Protein AF-A0A8U0HWR9-F1 (afdb_monomer_lite)

Foldseek 3Di:
DDPVVVVVQLVVQLVQLCVQLVVLVVCCVPPVVRSVVSNVSSVCSNPCVPCPVVVVVVVVVVD

Radius of gyration: 13.31 Å; chains: 1; bounding box: 30×23×36 Å

Organism: NCBI:txid2938695

pLDDT: mean 78.21, std 14.19, range [46.0, 93.25]

Structure (mmCIF, N/CA/C/O backbone):
data_AF-A0A8U0HWR9-F1
#
_entry.id   AF-A0A8U0HWR9-F1
#
loop_
_atom_site.group_PDB
_atom_site.id
_atom_site.type_symbol
_atom_site.label_atom_id
_atom_site.label_alt_id
_atom_site.label_comp_id
_atom_site.label_asym_id
_atom_site.label_entity_id
_atom_site.label_seq_id
_atom_site.pdbx_PDB_ins_code
_atom_site.Cartn_x
_atom_site.Cartn_y
_atom_site.Cartn_z
_atom_site.occupancy
_atom_site.B_iso_or_equiv
_atom_site.auth_seq_id
_atom_site.auth_comp_id
_atom_site.auth_asym_id
_atom_site.auth_atom_id
_atom_site.pdbx_PDB_model_num
ATOM 1 N N . MET A 1 1 ? -15.135 1.083 22.692 1.00 53.84 1 MET A N 1
ATOM 2 C CA . MET A 1 1 ? -13.922 0.428 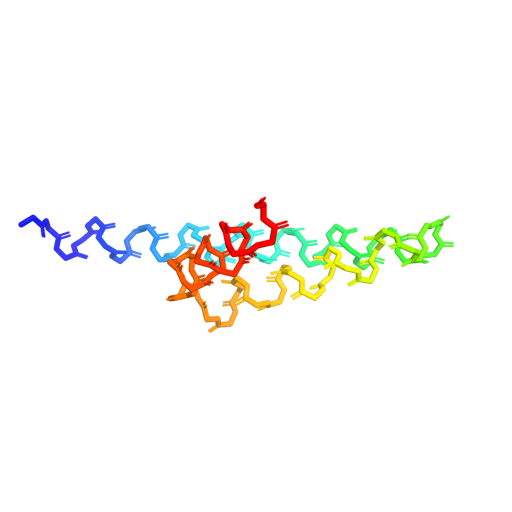22.154 1.00 53.84 1 MET A CA 1
ATOM 3 C C . MET A 1 1 ? -13.081 1.539 21.534 1.00 53.84 1 MET A C 1
ATOM 5 O O . MET A 1 1 ? -13.624 2.306 20.758 1.00 53.84 1 MET A O 1
ATOM 9 N N . ASN A 1 2 ? -11.870 1.753 22.051 1.00 57.88 2 ASN A N 1
ATOM 10 C CA . ASN A 1 2 ? -11.238 3.073 22.220 1.00 57.88 2 ASN A CA 1
ATOM 11 C C . ASN A 1 2 ? -10.892 3.811 20.916 1.00 57.88 2 ASN A C 1
ATOM 13 O O . ASN A 1 2 ? -10.143 3.282 20.104 1.00 57.88 2 ASN A O 1
ATOM 17 N N . GLU A 1 3 ? -11.286 5.080 20.788 1.00 73.50 3 GLU A N 1
ATOM 18 C CA . GLU A 1 3 ? -10.869 5.986 19.695 1.00 73.50 3 GLU A CA 1
ATOM 19 C C . GLU A 1 3 ? -9.341 6.034 19.517 1.00 73.50 3 GLU A C 1
ATOM 21 O O . GLU A 1 3 ? -8.829 6.147 18.410 1.00 73.50 3 GLU A O 1
ATOM 26 N N . ARG A 1 4 ? -8.586 5.844 20.606 1.00 77.69 4 ARG A N 1
ATOM 27 C CA . ARG A 1 4 ? -7.119 5.725 20.576 1.00 77.69 4 ARG A CA 1
ATOM 28 C C . ARG A 1 4 ? -6.623 4.502 19.801 1.00 77.69 4 ARG A C 1
ATOM 30 O O . ARG A 1 4 ? -5.595 4.588 19.139 1.00 77.69 4 ARG A O 1
ATOM 37 N N . LEU A 1 5 ? -7.335 3.377 19.887 1.00 75.62 5 LEU A N 1
ATOM 38 C CA . LEU A 1 5 ? -7.023 2.175 19.112 1.00 75.62 5 LEU A CA 1
ATOM 39 C C . LEU A 1 5 ? -7.357 2.390 17.636 1.00 75.62 5 LEU A C 1
ATOM 41 O O . LEU A 1 5 ? -6.539 2.036 16.798 1.00 75.62 5 LEU A O 1
ATOM 45 N N . ALA A 1 6 ? -8.495 3.018 17.323 1.00 75.62 6 ALA A N 1
ATOM 46 C CA . ALA A 1 6 ? -8.871 3.343 15.945 1.00 75.62 6 ALA A CA 1
ATOM 47 C C . ALA A 1 6 ? -7.853 4.291 15.285 1.00 75.62 6 ALA A C 1
ATOM 49 O O . ALA A 1 6 ? -7.332 3.982 14.216 1.00 75.62 6 ALA A O 1
ATOM 50 N N . ASN A 1 7 ? -7.474 5.369 15.976 1.00 79.81 7 ASN A N 1
ATOM 51 C CA . ASN A 1 7 ? -6.464 6.317 15.501 1.00 79.81 7 ASN A CA 1
ATOM 52 C C . ASN A 1 7 ? -5.080 5.664 15.353 1.00 79.81 7 ASN A C 1
ATOM 54 O O . ASN A 1 7 ? -4.356 5.951 14.403 1.00 79.81 7 ASN A O 1
ATOM 58 N N . GLY A 1 8 ? -4.700 4.772 16.275 1.00 80.50 8 GLY A N 1
ATOM 59 C CA . GLY A 1 8 ? -3.442 4.028 16.187 1.00 80.50 8 GLY A CA 1
ATOM 60 C C . GLY A 1 8 ? -3.409 3.063 14.999 1.00 80.50 8 GLY A C 1
ATOM 61 O O . GLY A 1 8 ? -2.401 2.989 14.298 1.00 80.50 8 GLY A O 1
ATOM 62 N N . LEU A 1 9 ? -4.521 2.370 14.739 1.00 81.44 9 LEU A N 1
ATOM 63 C CA . LEU A 1 9 ? -4.664 1.462 13.600 1.00 81.44 9 LEU A CA 1
ATOM 64 C C . LEU A 1 9 ? -4.627 2.221 12.267 1.00 81.44 9 LEU A C 1
ATOM 66 O O . LEU A 1 9 ? -3.979 1.779 11.322 1.00 81.44 9 LEU A O 1
ATOM 70 N N . GLU A 1 10 ? -5.282 3.382 12.211 1.00 81.56 10 GLU A N 1
ATOM 71 C CA . GLU A 1 10 ? -5.272 4.271 11.049 1.00 81.56 10 GLU A CA 1
ATOM 72 C C . GLU A 1 10 ? -3.848 4.744 10.729 1.00 81.56 10 GLU A C 1
ATOM 74 O O . GLU A 1 10 ? -3.401 4.680 9.584 1.00 81.56 10 GLU A O 1
ATOM 79 N N . LEU A 1 11 ? -3.105 5.171 11.751 1.00 84.38 11 LEU A N 1
ATOM 80 C CA . LEU A 1 11 ? -1.733 5.649 11.601 1.00 84.38 11 LEU A CA 1
ATOM 81 C C . LEU A 1 11 ? -0.791 4.515 11.171 1.00 84.38 11 LEU A C 1
ATOM 83 O O . LEU A 1 11 ? 0.038 4.704 10.281 1.00 84.38 11 LEU A O 1
ATOM 87 N N . PHE A 1 12 ? -0.967 3.318 11.734 1.00 84.56 12 PHE A N 1
ATOM 88 C CA . PHE A 1 12 ? -0.247 2.120 11.309 1.00 84.56 12 PHE A CA 1
ATOM 89 C C . PHE A 1 12 ? -0.525 1.775 9.838 1.00 84.56 12 PHE A C 1
ATOM 91 O O . PHE A 1 12 ? 0.416 1.578 9.071 1.00 84.56 12 PHE A O 1
ATOM 98 N N . ALA A 1 13 ? -1.792 1.775 9.415 1.00 83.44 13 ALA A N 1
ATOM 99 C CA . ALA A 1 13 ? -2.170 1.512 8.027 1.00 83.44 13 ALA A CA 1
ATOM 100 C C . ALA A 1 13 ? -1.540 2.528 7.059 1.00 83.44 13 ALA A C 1
ATOM 102 O O . ALA A 1 13 ? -1.012 2.139 6.015 1.00 83.44 13 ALA A O 1
ATOM 103 N N . ARG A 1 14 ? -1.498 3.814 7.434 1.00 84.88 14 ARG A N 1
ATOM 104 C CA . ARG A 1 14 ? -0.808 4.838 6.636 1.00 84.88 14 ARG A CA 1
ATOM 105 C C . ARG A 1 14 ? 0.678 4.548 6.483 1.00 84.88 14 ARG A C 1
ATOM 107 O O . ARG A 1 14 ? 1.200 4.640 5.376 1.00 84.88 14 ARG A O 1
ATOM 114 N N . LEU A 1 15 ? 1.354 4.187 7.573 1.00 88.88 15 LEU A N 1
ATOM 115 C CA . LEU A 1 15 ? 2.782 3.861 7.544 1.00 88.88 15 LEU A CA 1
ATOM 116 C C . LEU A 1 15 ? 3.066 2.650 6.652 1.00 88.88 15 LEU A C 1
ATOM 118 O O . LEU A 1 15 ? 3.991 2.697 5.843 1.00 88.88 15 LEU A O 1
ATOM 122 N N . VAL A 1 16 ? 2.242 1.605 6.740 1.00 88.38 16 VAL A N 1
ATOM 123 C CA . VAL A 1 16 ? 2.335 0.437 5.851 1.00 88.38 16 VAL A CA 1
ATOM 124 C C . VAL A 1 16 ? 2.158 0.852 4.389 1.00 88.38 16 VAL A C 1
ATOM 126 O O . VAL A 1 16 ? 2.947 0.435 3.541 1.00 88.38 16 VAL A O 1
ATOM 129 N N . GLY A 1 17 ? 1.193 1.728 4.097 1.00 89.38 17 GLY A N 1
ATOM 130 C CA . GLY A 1 17 ? 0.996 2.292 2.762 1.00 89.38 17 GLY A CA 1
ATOM 131 C C . GLY A 1 17 ? 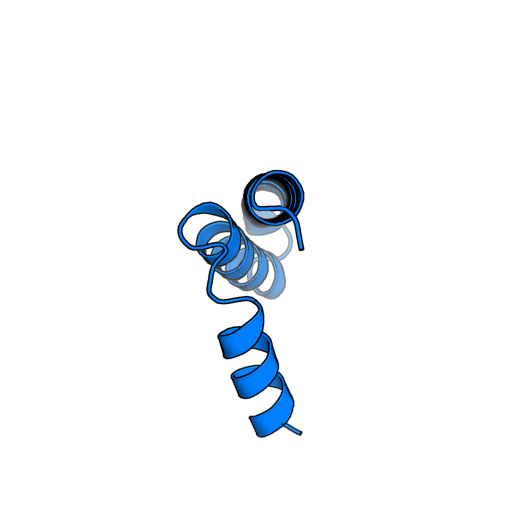2.225 3.025 2.228 1.00 89.38 17 GLY A C 1
ATOM 132 O O . GLY A 1 17 ? 2.664 2.770 1.109 1.00 89.38 17 GLY A O 1
ATOM 133 N N . VAL A 1 18 ? 2.840 3.883 3.046 1.00 90.88 18 VAL A N 1
ATOM 134 C CA . VAL A 1 18 ? 4.061 4.614 2.669 1.00 90.88 18 VAL A CA 1
ATOM 135 C C . VAL A 1 18 ? 5.209 3.652 2.360 1.00 90.88 18 VAL A C 1
ATOM 137 O O . VAL A 1 18 ? 5.883 3.811 1.343 1.00 90.88 18 VAL A O 1
ATOM 140 N N . VAL A 1 19 ? 5.415 2.628 3.192 1.00 93.25 19 VAL A N 1
ATOM 141 C CA . VAL A 1 19 ? 6.472 1.627 2.976 1.00 93.25 19 VAL A CA 1
ATOM 142 C C . VAL A 1 19 ? 6.221 0.826 1.696 1.00 93.25 19 VAL A C 1
ATOM 144 O O . VAL A 1 19 ? 7.146 0.638 0.907 1.00 93.25 19 VAL A O 1
ATOM 147 N N . ALA A 1 20 ? 4.979 0.404 1.448 1.00 90.25 20 ALA A N 1
ATOM 148 C CA . ALA A 1 20 ? 4.607 -0.291 0.219 1.00 90.25 20 ALA A CA 1
ATOM 149 C C . ALA A 1 20 ? 4.807 0.596 -1.019 1.00 90.25 20 ALA A C 1
ATOM 151 O O . ALA A 1 20 ? 5.377 0.141 -2.007 1.00 90.25 20 ALA A O 1
ATOM 152 N N . ALA A 1 21 ? 4.431 1.877 -0.950 1.00 90.38 21 ALA A N 1
ATOM 153 C CA . ALA A 1 21 ? 4.631 2.820 -2.045 1.00 90.38 21 ALA A CA 1
ATOM 154 C C . ALA A 1 21 ? 6.121 2.985 -2.373 1.00 90.38 21 ALA A C 1
ATOM 156 O O . ALA A 1 21 ? 6.513 2.876 -3.532 1.00 90.38 21 ALA A O 1
ATOM 157 N N . LEU A 1 22 ? 6.963 3.169 -1.352 1.00 92.06 22 LEU A N 1
ATOM 158 C CA . LEU A 1 22 ? 8.416 3.249 -1.515 1.00 92.06 22 LEU A CA 1
ATOM 159 C C . LEU A 1 22 ? 8.995 1.958 -2.102 1.00 92.06 22 LEU A C 1
ATOM 161 O O . LEU A 1 22 ? 9.798 2.018 -3.030 1.00 92.06 22 LEU A O 1
ATOM 165 N N . GLY A 1 23 ? 8.546 0.795 -1.622 1.00 90.38 23 GLY A N 1
ATOM 166 C CA . GLY A 1 23 ? 8.902 -0.499 -2.204 1.00 90.38 23 GLY A CA 1
ATOM 167 C C . GLY A 1 23 ? 8.511 -0.599 -3.682 1.00 90.38 23 GLY A C 1
ATOM 168 O O . GLY A 1 23 ? 9.310 -1.049 -4.500 1.00 90.38 23 GLY A O 1
ATOM 169 N N . GLY A 1 24 ? 7.325 -0.104 -4.045 1.00 90.94 24 GLY A N 1
ATOM 170 C CA . GLY A 1 24 ? 6.865 0.000 -5.428 1.00 90.94 24 GLY A CA 1
ATOM 171 C C . GLY A 1 24 ? 7.792 0.861 -6.285 1.00 90.94 24 GLY A C 1
ATOM 172 O O . GLY A 1 24 ? 8.264 0.392 -7.318 1.00 90.94 24 GLY A O 1
ATOM 173 N N . VAL A 1 25 ? 8.134 2.074 -5.825 1.00 91.69 25 VAL A N 1
ATOM 174 C CA . VAL A 1 25 ? 9.098 2.970 -6.501 1.00 91.69 25 VAL A CA 1
ATOM 175 C C . VAL A 1 25 ? 10.442 2.279 -6.727 1.00 91.69 25 VAL A C 1
ATOM 177 O O . VAL A 1 25 ? 11.005 2.371 -7.815 1.00 91.69 25 VAL A O 1
ATOM 180 N N . LEU A 1 26 ? 10.957 1.571 -5.722 1.00 92.88 26 LEU A N 1
ATOM 181 C CA . LEU A 1 26 ? 12.239 0.869 -5.824 1.00 92.88 26 LEU A CA 1
ATOM 182 C C . LEU A 1 26 ? 12.196 -0.308 -6.806 1.00 92.88 26 LEU A C 1
ATOM 184 O O . LEU A 1 26 ? 13.206 -0.617 -7.435 1.00 92.88 26 LEU A O 1
ATOM 188 N N . LEU A 1 27 ? 11.037 -0.953 -6.958 1.00 91.69 27 LEU A N 1
ATOM 189 C CA . LEU A 1 27 ? 10.843 -2.069 -7.883 1.00 91.69 27 LEU A CA 1
ATOM 190 C C . LEU A 1 27 ? 10.540 -1.628 -9.321 1.00 91.69 27 LEU A C 1
ATOM 192 O O . LEU A 1 27 ? 10.762 -2.425 -10.232 1.00 91.69 27 LEU A O 1
ATOM 196 N N . LEU A 1 28 ? 10.088 -0.389 -9.557 1.00 89.44 28 LEU A N 1
ATOM 197 C CA . LEU A 1 28 ? 9.771 0.135 -10.898 1.00 89.44 28 LEU A CA 1
ATOM 198 C C . LEU A 1 28 ? 10.873 -0.122 -11.952 1.00 89.44 28 LEU A C 1
ATOM 200 O O . LEU A 1 28 ? 10.525 -0.555 -13.051 1.00 89.44 28 LEU A O 1
ATOM 204 N N . PRO A 1 29 ? 12.175 0.095 -11.661 1.00 91.81 29 PRO A N 1
ATOM 205 C CA . PRO A 1 29 ? 13.247 -0.104 -12.640 1.00 91.81 29 PRO A CA 1
ATOM 206 C C . PRO A 1 29 ? 13.502 -1.570 -13.007 1.00 91.81 29 PRO A C 1
ATOM 208 O O . PRO A 1 29 ? 13.989 -1.844 -14.099 1.00 91.81 29 PRO A O 1
ATOM 211 N N . SER A 1 30 ? 13.212 -2.507 -12.097 1.00 91.62 30 SER A N 1
ATOM 212 C CA . SER A 1 30 ? 13.573 -3.929 -12.255 1.00 91.62 30 SER A CA 1
ATOM 213 C C . SER A 1 30 ? 12.379 -4.815 -12.612 1.00 91.62 30 SER A C 1
ATOM 215 O O . SER A 1 30 ? 12.523 -5.798 -13.331 1.00 91.62 30 SER A O 1
ATOM 217 N N . ALA A 1 31 ? 11.194 -4.484 -12.104 1.00 90.69 31 ALA A N 1
ATOM 218 C CA . ALA A 1 31 ? 9.978 -5.272 -12.250 1.00 90.69 31 ALA A CA 1
ATOM 219 C C . ALA A 1 31 ? 8.746 -4.349 -12.286 1.00 90.69 31 ALA A C 1
ATOM 221 O O . ALA A 1 31 ? 7.942 -4.359 -11.352 1.00 90.69 31 ALA A O 1
ATOM 222 N N . PRO A 1 32 ? 8.551 -3.555 -13.355 1.00 87.06 32 PRO A N 1
ATOM 223 C CA . PRO A 1 32 ? 7.465 -2.574 -13.438 1.00 87.06 32 PRO A CA 1
ATOM 224 C C . PRO A 1 32 ? 6.069 -3.204 -13.316 1.00 87.06 32 PRO A C 1
ATOM 226 O O . PRO A 1 32 ? 5.171 -2.594 -12.741 1.00 87.06 32 PRO A O 1
ATOM 229 N N . ILE A 1 33 ? 5.912 -4.454 -13.770 1.00 90.81 33 ILE A N 1
ATOM 230 C CA . ILE A 1 33 ? 4.672 -5.240 -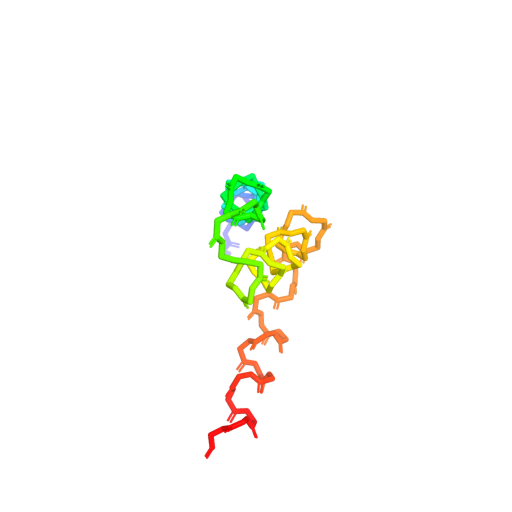13.653 1.00 90.81 33 ILE A CA 1
ATOM 231 C C . ILE A 1 33 ? 4.258 -5.436 -12.185 1.00 90.81 33 ILE A C 1
ATOM 233 O O . ILE A 1 33 ? 3.070 -5.505 -11.898 1.00 90.81 33 ILE A O 1
ATOM 237 N N . LEU A 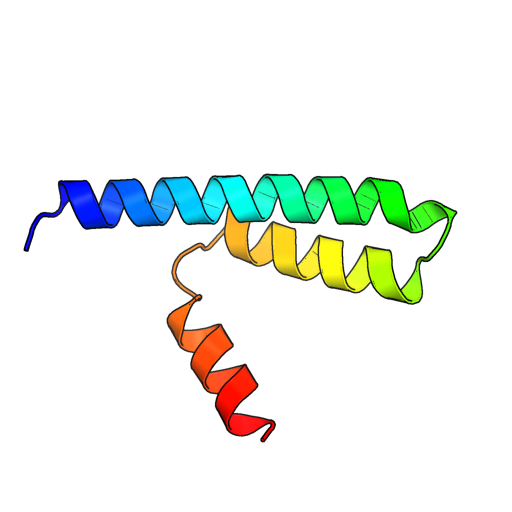1 34 ? 5.217 -5.494 -11.256 1.00 85.38 34 LEU A N 1
ATOM 238 C CA . LEU A 1 34 ? 4.964 -5.640 -9.818 1.00 85.38 34 LEU A CA 1
ATOM 239 C C . LEU A 1 34 ? 5.107 -4.309 -9.067 1.00 85.38 34 LEU A C 1
ATOM 241 O O . LEU A 1 34 ? 4.362 -4.044 -8.125 1.00 85.38 34 LEU A O 1
ATOM 245 N N . GLY A 1 35 ? 6.030 -3.450 -9.505 1.00 87.31 35 GLY A N 1
ATOM 246 C CA . GLY A 1 35 ? 6.311 -2.157 -8.888 1.00 87.31 35 GLY A CA 1
ATOM 247 C C . GLY A 1 35 ? 5.155 -1.167 -9.013 1.00 87.31 35 GLY A C 1
ATOM 248 O O . GLY A 1 35 ? 4.830 -0.500 -8.036 1.00 87.31 35 GLY A O 1
ATOM 249 N N . VAL A 1 36 ? 4.492 -1.098 -10.175 1.00 88.62 36 VAL A N 1
ATOM 250 C CA . VAL A 1 36 ? 3.358 -0.180 -10.386 1.00 88.62 36 VAL A CA 1
ATOM 251 C C . VAL A 1 36 ? 2.139 -0.567 -9.534 1.00 88.62 36 VAL A C 1
ATOM 253 O O . VAL A 1 36 ? 1.639 0.305 -8.823 1.00 88.62 36 VAL A O 1
ATOM 256 N N . PRO A 1 37 ? 1.673 -1.833 -9.503 1.00 89.00 37 PRO A N 1
ATOM 257 C CA . PRO A 1 37 ? 0.587 -2.224 -8.603 1.00 89.00 37 PRO A CA 1
ATOM 258 C C . PRO A 1 37 ? 0.916 -1.973 -7.132 1.00 89.00 37 PRO A C 1
ATOM 260 O O . PRO A 1 37 ? 0.084 -1.442 -6.400 1.00 89.00 37 PRO A O 1
ATOM 263 N N . LEU A 1 38 ? 2.139 -2.297 -6.702 1.00 90.56 38 LEU A N 1
ATOM 264 C CA . LEU A 1 38 ? 2.563 -2.095 -5.318 1.00 90.56 38 LEU A CA 1
ATOM 265 C C . LEU A 1 38 ? 2.615 -0.606 -4.939 1.00 90.56 38 LEU A C 1
ATOM 267 O O . LEU A 1 38 ? 2.172 -0.233 -3.853 1.00 90.56 38 LEU A O 1
ATOM 271 N N . LEU A 1 39 ? 3.090 0.247 -5.853 1.00 88.94 39 LEU A N 1
ATOM 272 C CA . LEU A 1 39 ? 3.068 1.702 -5.709 1.00 88.94 39 LEU A CA 1
ATOM 273 C C . LEU A 1 39 ? 1.638 2.210 -5.498 1.00 88.94 39 LEU A C 1
ATOM 275 O O . LEU A 1 39 ? 1.377 2.952 -4.553 1.00 88.94 39 LEU A O 1
ATOM 279 N N . VAL A 1 40 ? 0.714 1.802 -6.372 1.00 87.38 40 VAL A N 1
ATOM 280 C CA . VAL A 1 40 ? -0.686 2.243 -6.338 1.00 87.38 40 VAL A CA 1
ATOM 281 C C . VAL A 1 40 ? -1.360 1.799 -5.042 1.00 87.38 40 VAL A C 1
ATOM 283 O O . VAL A 1 40 ? -1.962 2.624 -4.357 1.00 87.38 40 VAL A O 1
ATOM 286 N N . VAL A 1 41 ? -1.209 0.530 -4.654 1.00 87.19 41 VAL A N 1
ATOM 287 C CA . VAL A 1 41 ? -1.770 0.006 -3.399 1.00 87.19 41 VAL A CA 1
ATOM 288 C C . VAL A 1 41 ? -1.191 0.738 -2.187 1.00 87.19 41 VAL A C 1
ATOM 290 O O . VAL A 1 41 ? -1.938 1.123 -1.286 1.00 87.19 41 VAL A O 1
ATOM 293 N N . GLY A 1 42 ? 0.119 0.995 -2.178 1.00 88.19 42 GLY A N 1
ATOM 294 C CA . GLY A 1 42 ? 0.769 1.743 -1.107 1.00 88.19 42 GLY A CA 1
ATOM 295 C C . GLY A 1 42 ? 0.241 3.172 -0.969 1.00 88.19 42 GLY A C 1
ATOM 296 O O . GLY A 1 42 ? -0.089 3.612 0.133 1.00 88.19 42 GLY A O 1
ATOM 297 N N . ILE A 1 43 ? 0.078 3.883 -2.088 1.00 88.00 43 ILE A N 1
ATOM 298 C CA . ILE A 1 43 ? -0.479 5.244 -2.109 1.00 88.00 43 ILE A CA 1
ATOM 299 C C . ILE A 1 43 ? -1.921 5.258 -1.584 1.00 88.00 43 ILE A C 1
ATOM 301 O O . ILE A 1 43 ? -2.272 6.137 -0.795 1.00 88.00 43 ILE A O 1
ATOM 305 N N . LEU A 1 44 ? -2.744 4.277 -1.969 1.00 84.62 44 LEU A N 1
ATOM 306 C CA . LEU A 1 44 ? -4.125 4.163 -1.490 1.00 84.62 44 LEU A CA 1
ATOM 307 C C . LEU A 1 44 ? -4.180 3.988 0.034 1.00 84.62 44 LEU A C 1
ATOM 309 O O . LEU A 1 44 ? -4.905 4.722 0.707 1.00 84.62 44 LEU A O 1
ATOM 313 N N . PHE A 1 45 ? -3.350 3.101 0.590 1.00 82.31 45 PHE A N 1
ATOM 314 C CA . PHE A 1 45 ? -3.249 2.900 2.040 1.00 82.31 45 PHE A CA 1
ATOM 315 C C . PHE A 1 45 ? -2.712 4.136 2.784 1.00 82.31 45 PHE A C 1
ATOM 317 O O . PHE A 1 45 ? -3.157 4.432 3.893 1.00 82.31 45 PHE A O 1
ATOM 324 N N . ALA A 1 46 ? -1.777 4.877 2.182 1.00 83.38 46 ALA A N 1
ATOM 325 C CA . ALA A 1 46 ? -1.184 6.072 2.781 1.00 83.38 46 ALA A CA 1
ATOM 326 C C . ALA A 1 46 ? -2.160 7.261 2.834 1.00 83.38 46 ALA A C 1
ATOM 328 O O . ALA A 1 46 ? -2.242 7.956 3.848 1.00 83.38 46 ALA A O 1
ATOM 329 N N . LEU A 1 47 ? -2.900 7.504 1.748 1.00 79.88 47 LEU A N 1
ATOM 330 C CA . LEU A 1 47 ? -3.789 8.663 1.617 1.00 79.88 47 LEU A CA 1
ATOM 331 C C . LEU A 1 47 ? -5.155 8.434 2.261 1.00 79.88 47 LEU A C 1
ATOM 333 O O . LEU A 1 47 ? -5.718 9.346 2.868 1.00 79.88 47 LEU A O 1
ATOM 337 N N . ARG A 1 48 ? -5.698 7.222 2.139 1.00 73.06 48 ARG A N 1
ATOM 338 C CA . ARG A 1 48 ? -7.033 6.894 2.635 1.00 73.06 48 ARG A CA 1
ATOM 339 C C . ARG A 1 48 ? -7.014 5.519 3.313 1.00 73.06 48 ARG A C 1
ATOM 341 O O . ARG A 1 48 ? -7.573 4.565 2.784 1.00 73.06 48 ARG A O 1
ATOM 348 N N . PRO A 1 49 ? -6.447 5.412 4.530 1.00 62.94 49 PRO A N 1
ATOM 349 C CA . PRO A 1 49 ? -6.426 4.159 5.304 1.00 62.94 49 PRO A CA 1
ATOM 350 C C . PRO A 1 49 ? -7.831 3.576 5.581 1.00 62.94 49 PRO A C 1
ATOM 352 O O . PRO A 1 49 ? -7.957 2.421 5.976 1.00 62.94 49 PRO A O 1
ATOM 355 N N . ALA A 1 50 ? -8.894 4.353 5.342 1.00 56.91 50 ALA A N 1
ATOM 356 C CA . ALA A 1 50 ? -10.293 3.969 5.517 1.00 56.91 50 ALA A CA 1
ATOM 357 C C . ALA A 1 50 ? -10.857 2.990 4.462 1.00 56.91 50 ALA A C 1
ATOM 359 O O . ALA A 1 50 ? -12.025 2.634 4.554 1.00 56.91 50 ALA A O 1
ATOM 360 N N . THR A 1 51 ? -10.072 2.503 3.499 1.00 54.78 51 THR A N 1
ATOM 361 C CA . THR A 1 51 ? -10.543 1.511 2.513 1.00 54.78 51 THR A CA 1
ATOM 362 C C . THR A 1 51 ? -9.993 0.110 2.755 1.00 54.78 51 THR A C 1
ATOM 364 O O . THR A 1 51 ? -10.029 -0.707 1.849 1.00 54.78 51 THR A O 1
ATOM 367 N N . ALA A 1 52 ? -9.484 -0.226 3.945 1.00 52.56 52 ALA A N 1
ATOM 368 C CA . ALA A 1 52 ? -9.168 -1.627 4.247 1.00 52.56 52 ALA A CA 1
ATOM 369 C C . ALA A 1 52 ? -10.429 -2.513 4.156 1.00 52.56 52 ALA A C 1
ATOM 371 O O . ALA A 1 52 ? -10.353 -3.624 3.644 1.00 52.56 52 ALA A O 1
ATOM 372 N N . GLY A 1 53 ? -11.589 -1.986 4.575 1.00 53.38 53 GLY A N 1
ATOM 373 C CA . GLY A 1 53 ? -12.891 -2.643 4.411 1.00 53.38 53 GLY A CA 1
ATOM 374 C C . GLY A 1 53 ? -13.350 -2.711 2.953 1.00 53.38 53 GLY A C 1
ATOM 375 O O . GLY A 1 53 ? -13.695 -3.783 2.481 1.00 53.38 53 GLY A O 1
ATOM 376 N N . GLU A 1 54 ? -13.267 -1.605 2.207 1.00 58.72 54 GLU A N 1
ATOM 377 C CA . GLU A 1 54 ? -13.657 -1.576 0.785 1.00 58.72 54 GLU A CA 1
ATOM 378 C C . GLU A 1 54 ? -12.724 -2.422 -0.101 1.00 58.72 54 GLU A C 1
ATOM 380 O O . GLU A 1 54 ? -13.176 -3.055 -1.047 1.00 58.72 54 GLU A O 1
ATOM 385 N N . LEU A 1 55 ? -11.424 -2.485 0.207 1.00 56.09 55 LEU A N 1
ATO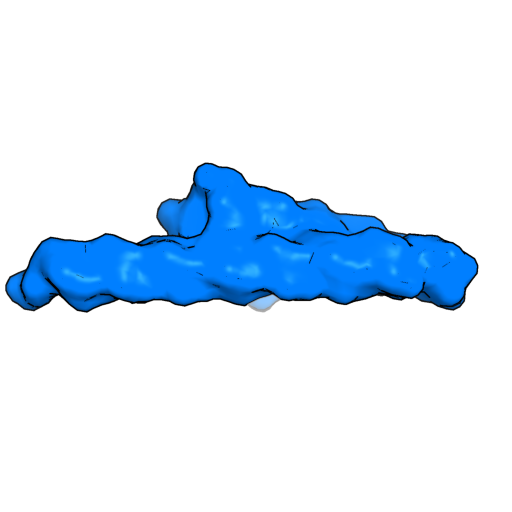M 386 C CA . LEU A 1 55 ? -10.466 -3.344 -0.495 1.00 56.09 55 LEU A CA 1
ATOM 387 C C . LEU A 1 55 ? -10.671 -4.822 -0.153 1.00 56.09 55 LEU A C 1
ATOM 389 O O . LEU A 1 55 ? -10.493 -5.661 -1.032 1.00 56.09 55 LEU A O 1
ATOM 393 N N . LEU A 1 56 ? -11.058 -5.143 1.088 1.00 57.66 56 LEU A N 1
ATOM 394 C CA . LEU A 1 56 ? -11.495 -6.489 1.465 1.00 57.66 56 LEU A CA 1
ATOM 395 C C . LEU A 1 56 ? -12.777 -6.879 0.730 1.00 57.66 56 LEU A C 1
ATOM 397 O O . LEU A 1 56 ? -12.838 -7.993 0.228 1.00 57.66 56 LEU A O 1
ATOM 401 N N . ASP A 1 57 ? -13.746 -5.972 0.599 1.00 60.22 57 ASP A N 1
ATOM 402 C CA . ASP A 1 57 ? -14.970 -6.213 -0.175 1.00 60.22 57 ASP A CA 1
ATOM 403 C C . ASP A 1 57 ? -14.673 -6.403 -1.669 1.00 60.22 57 ASP A C 1
ATOM 405 O O . ASP A 1 57 ? -15.188 -7.331 -2.290 1.00 60.22 57 ASP A O 1
ATOM 409 N N . ILE A 1 58 ? -13.791 -5.587 -2.256 1.00 56.75 58 ILE A N 1
ATOM 410 C CA . ILE A 1 58 ? -13.370 -5.743 -3.657 1.00 56.75 58 ILE A CA 1
ATOM 411 C C . ILE A 1 58 ? -12.633 -7.075 -3.850 1.00 56.75 58 ILE A C 1
ATOM 413 O O . ILE A 1 58 ? -12.947 -7.809 -4.787 1.00 56.75 58 ILE A O 1
ATOM 417 N N . ALA A 1 59 ? -11.691 -7.415 -2.963 1.00 58.78 59 ALA A N 1
ATOM 418 C CA . ALA A 1 59 ? -10.950 -8.674 -3.017 1.00 58.78 59 ALA A CA 1
ATOM 419 C C . ALA A 1 59 ? -11.855 -9.896 -2.793 1.00 58.78 59 ALA A C 1
ATOM 421 O O . ALA A 1 59 ? -11.687 -10.900 -3.476 1.00 58.78 59 ALA A O 1
ATOM 422 N N . ALA A 1 60 ? -12.829 -9.802 -1.886 1.00 57.78 60 ALA A N 1
ATOM 423 C CA . ALA A 1 60 ? -13.824 -10.842 -1.653 1.00 57.78 60 ALA A CA 1
ATOM 424 C C . ALA A 1 60 ? -14.793 -10.993 -2.835 1.00 57.78 60 ALA A C 1
ATOM 426 O O . ALA A 1 60 ? -15.239 -12.100 -3.092 1.00 57.78 60 ALA A O 1
ATOM 427 N N . SER A 1 61 ? -15.091 -9.919 -3.577 1.00 60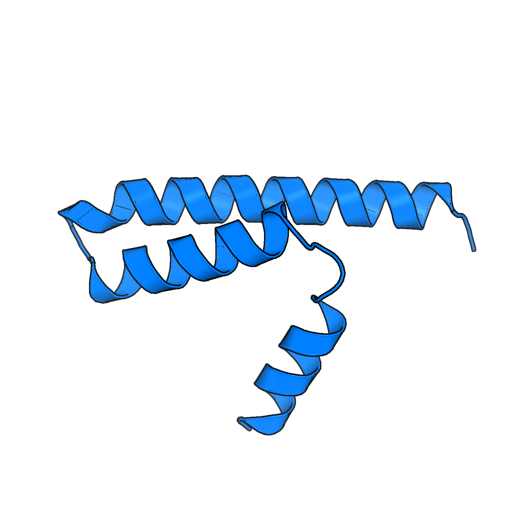.56 61 SER A N 1
ATOM 428 C CA . SER A 1 61 ? -15.934 -9.984 -4.785 1.00 60.56 61 SER A CA 1
ATOM 429 C C . SER A 1 61 ? -15.228 -10.566 -6.018 1.00 60.56 61 SER A C 1
ATOM 431 O O . SER A 1 61 ? -15.883 -10.904 -7.001 1.00 60.56 61 SER A O 1
ATOM 433 N N . LEU A 1 62 ? -13.893 -10.642 -5.986 1.00 52.78 62 LEU A N 1
ATOM 434 C CA . LEU A 1 62 ? -13.052 -11.201 -7.051 1.00 52.78 62 LEU A CA 1
ATOM 435 C C . LEU A 1 62 ? -12.794 -12.713 -6.888 1.00 52.78 62 LEU A C 1
ATOM 437 O O . LEU A 1 62 ? -12.149 -13.301 -7.758 1.00 52.78 62 LEU A O 1
ATOM 441 N N . VAL A 1 63 ? -13.275 -13.321 -5.796 1.00 46.00 63 VAL A N 1
ATOM 442 C CA . VAL A 1 63 ? -13.235 -14.765 -5.490 1.00 46.00 63 VAL A CA 1
ATOM 443 C C . VAL A 1 63 ? -14.628 -15.355 -5.667 1.00 46.00 63 VAL A C 1
ATOM 445 O O . VAL A 1 63 ? -14.712 -16.461 -6.247 1.00 46.00 63 VAL A O 1
#

Secondary structure (DSSP, 8-state):
--HHHHHHHHHHHHHHHHHHHHHHHHHTTT-HHHHHHHHHHHHHHHH-GGGHHHHHHHHHHT-

Sequence (63 aa):
MNERLANGLELFARLVGVVAALGGVLLLPSAPILGVPLLVVGILFALRPATAGELLDIAASLV